Protein AF-A0A455LD37-F1 (afdb_monomer_lite)

Sequence (81 aa):
MKSGENFKLLYDLADKLNAAVGASRAAVDAGFVPNDLQVGQTGKIVAPELYIAVGISGAIQHLAGMKDSKTIVAINKDPEA

pLDDT: mean 94.2, std 6.42, range [67.25, 98.38]

InterPro domains:
  IPR001308 Electron transfer flavoprotein alpha subunit/FixB [PTHR43153] (1-81)
  IPR014731 Electron transfer flavoprotein, alpha subunit, C-terminal [PF00766] (1-67)
  IPR018206 Electron transfer flavoprotein subunit alpha, conserved site [PS00696] (50-76)
  IPR029035 DHS-like NAD/FAD-binding domain superfamily [SSF52467] (2-81)

Structure (mmCIF, N/CA/C/O backbone):
data_AF-A0A455LD37-F1
#
_entry.id   AF-A0A455LD37-F1
#
loop_
_atom_site.group_PDB
_atom_site.id
_atom_site.type_symbol
_atom_site.label_atom_id
_atom_site.label_alt_id
_atom_site.label_comp_id
_atom_site.label_asym_id
_atom_site.label_entity_id
_atom_site.label_seq_id
_atom_site.pdbx_PDB_ins_code
_atom_site.Cartn_x
_atom_site.Cartn_y
_atom_site.Cartn_z
_atom_site.occupancy
_atom_site.B_iso_or_equiv
_atom_site.auth_seq_id
_atom_site.auth_comp_id
_atom_site.auth_asym_id
_atom_site.auth_atom_id
_atom_site.pdbx_PDB_model_num
ATOM 1 N N . MET A 1 1 ? 6.746 -8.528 -3.249 1.00 67.25 1 MET A N 1
ATOM 2 C CA . MET A 1 1 ? 5.579 -9.166 -3.896 1.00 67.25 1 MET A CA 1
ATOM 3 C C . MET A 1 1 ? 5.988 -9.584 -5.300 1.00 67.25 1 MET A C 1
ATOM 5 O O . MET A 1 1 ? 6.403 -8.714 -6.048 1.00 67.25 1 MET A O 1
ATOM 9 N N . LYS A 1 2 ? 6.028 -10.884 -5.622 1.00 68.56 2 LYS A N 1
ATOM 10 C CA . LYS A 1 2 ? 6.528 -11.386 -6.925 1.00 68.56 2 LYS A CA 1
ATOM 11 C C . LYS A 1 2 ? 5.417 -11.955 -7.827 1.00 68.56 2 LYS A C 1
ATOM 13 O O . LYS A 1 2 ? 5.692 -12.293 -8.968 1.00 68.56 2 LYS A O 1
ATOM 18 N N . SER A 1 3 ? 4.192 -12.051 -7.313 1.00 73.56 3 SER A N 1
ATOM 19 C CA . SER A 1 3 ? 2.983 -12.485 -8.018 1.00 73.56 3 SER A CA 1
ATOM 20 C C . SER A 1 3 ? 1.745 -11.963 -7.275 1.00 73.56 3 SER A C 1
ATOM 22 O O . SER A 1 3 ? 1.832 -11.640 -6.083 1.00 73.56 3 SER A O 1
ATOM 24 N N . GLY A 1 4 ? 0.598 -11.910 -7.963 1.00 71.94 4 GLY A N 1
ATOM 25 C CA . GLY A 1 4 ? -0.700 -11.592 -7.355 1.00 71.94 4 GLY A CA 1
ATOM 26 C C . GLY A 1 4 ? -1.134 -12.609 -6.293 1.00 71.94 4 GLY A C 1
ATOM 27 O O . GLY A 1 4 ? -1.755 -12.239 -5.309 1.00 71.94 4 GLY A O 1
ATOM 28 N N . GLU A 1 5 ? -0.714 -13.871 -6.391 1.00 77.12 5 GLU A N 1
ATOM 29 C CA . GLU A 1 5 ? -0.998 -14.881 -5.357 1.00 77.12 5 GLU A CA 1
ATOM 30 C C . GLU A 1 5 ? -0.408 -14.502 -3.993 1.00 77.12 5 GLU A C 1
ATOM 32 O O . GLU A 1 5 ? -1.029 -14.724 -2.953 1.00 77.12 5 GLU A O 1
ATOM 37 N N . ASN A 1 6 ? 0.751 -13.838 -3.982 1.00 87.12 6 ASN A N 1
ATOM 38 C CA . ASN A 1 6 ? 1.372 -13.396 -2.736 1.00 87.12 6 ASN A CA 1
ATOM 39 C C . ASN A 1 6 ? 0.601 -12.246 -2.069 1.00 87.12 6 ASN A C 1
ATOM 41 O O . ASN A 1 6 ? 0.813 -12.016 -0.879 1.00 87.12 6 ASN A O 1
ATOM 45 N N . PHE A 1 7 ? -0.299 -11.545 -2.780 1.00 90.38 7 PHE A N 1
ATOM 46 C CA . PHE A 1 7 ? -1.184 -10.542 -2.166 1.00 90.38 7 PHE A CA 1
ATOM 47 C C . PHE A 1 7 ? -2.123 -11.152 -1.129 1.00 90.38 7 PHE A C 1
ATOM 49 O O . PHE A 1 7 ? -2.505 -10.446 -0.199 1.00 90.38 7 PHE A O 1
ATOM 56 N N . LYS A 1 8 ? -2.401 -12.461 -1.199 1.00 92.12 8 LYS A N 1
ATOM 57 C CA . LYS A 1 8 ? -3.148 -13.173 -0.156 1.00 92.12 8 LYS A CA 1
ATOM 58 C C . LYS A 1 8 ? -2.556 -12.966 1.239 1.00 92.12 8 LYS A C 1
ATOM 60 O O . LYS A 1 8 ? -3.303 -12.733 2.175 1.00 92.12 8 LYS A O 1
ATOM 65 N N . LEU A 1 9 ? -1.228 -12.939 1.365 1.00 93.69 9 LEU A N 1
ATOM 66 C CA . LEU A 1 9 ? -0.564 -12.688 2.650 1.00 93.69 9 LEU A CA 1
ATOM 67 C C . LEU A 1 9 ? -0.881 -11.293 3.210 1.00 93.69 9 LEU A C 1
ATOM 69 O O . LEU A 1 9 ? -0.959 -11.122 4.424 1.00 93.69 9 LEU A O 1
ATOM 73 N N . LEU A 1 10 ? -1.058 -10.295 2.335 1.00 95.12 10 LEU A N 1
ATOM 74 C CA . LEU A 1 10 ? -1.451 -8.947 2.747 1.00 95.12 10 LEU A CA 1
ATOM 75 C C . LEU A 1 10 ? -2.926 -8.893 3.145 1.00 95.12 10 LEU A C 1
ATOM 77 O O . LEU A 1 10 ? -3.246 -8.212 4.112 1.00 95.12 10 LEU A O 1
ATOM 81 N N . TYR A 1 11 ? -3.799 -9.618 2.439 1.00 95.50 11 TYR A N 1
ATOM 82 C CA . TYR A 1 11 ? -5.208 -9.744 2.819 1.00 95.50 11 TYR A CA 1
ATOM 83 C C . TYR A 1 11 ? -5.360 -10.446 4.176 1.00 95.50 11 TYR A C 1
ATOM 85 O O . TYR A 1 11 ? -5.996 -9.892 5.065 1.00 95.50 11 TYR A O 1
ATOM 93 N N . ASP A 1 12 ? -4.681 -11.577 4.390 1.00 96.06 12 ASP A N 1
ATOM 94 C CA . ASP A 1 12 ? -4.718 -12.312 5.663 1.00 96.06 12 ASP A CA 1
ATOM 95 C C . ASP A 1 12 ? -4.225 -11.441 6.839 1.00 96.06 12 ASP A C 1
ATOM 97 O O . ASP A 1 12 ? -4.787 -11.481 7.937 1.00 96.06 12 ASP A O 1
ATOM 101 N N . LEU A 1 13 ? -3.183 -10.627 6.623 1.00 95.38 13 LEU A N 1
ATOM 102 C CA . LEU A 1 13 ? -2.704 -9.662 7.618 1.00 95.38 13 LEU A CA 1
ATOM 103 C C . LEU A 1 13 ? -3.726 -8.545 7.865 1.00 95.38 13 LEU A C 1
ATOM 105 O O . LEU A 1 13 ? -3.982 -8.192 9.018 1.00 95.38 13 LEU A O 1
ATOM 109 N N . ALA A 1 14 ? -4.292 -7.982 6.798 1.00 97.12 14 ALA A N 1
ATOM 110 C CA . ALA A 1 14 ? -5.270 -6.908 6.891 1.00 97.12 14 ALA A CA 1
ATOM 111 C C . ALA A 1 14 ? -6.521 -7.354 7.658 1.00 97.12 14 ALA A C 1
ATOM 113 O O . ALA A 1 14 ? -6.966 -6.628 8.544 1.00 97.12 14 ALA A O 1
ATOM 114 N N . ASP A 1 15 ? -7.007 -8.575 7.424 1.00 97.06 15 ASP A N 1
ATOM 115 C CA . ASP A 1 15 ? -8.149 -9.151 8.140 1.00 97.06 15 ASP A CA 1
ATOM 116 C C . ASP A 1 15 ? -7.895 -9.242 9.652 1.00 97.06 15 ASP A C 1
ATOM 118 O O . ASP A 1 15 ? -8.765 -8.914 10.461 1.00 97.06 15 ASP A O 1
ATOM 122 N N . LYS A 1 16 ? -6.682 -9.633 10.067 1.00 97.56 16 LYS A N 1
ATOM 123 C CA . LYS A 1 16 ? -6.310 -9.698 11.493 1.00 97.56 16 LYS A CA 1
ATOM 124 C C . LYS A 1 16 ? -6.238 -8.331 12.164 1.00 97.56 16 LYS A C 1
ATOM 126 O O . LYS A 1 16 ? -6.416 -8.249 13.377 1.00 97.56 16 LYS A O 1
ATOM 131 N N . LEU A 1 17 ? -5.969 -7.286 11.390 1.00 95.94 17 LEU A N 1
ATOM 132 C CA . LEU A 1 17 ? -5.861 -5.909 11.867 1.00 95.94 17 LEU A CA 1
ATOM 133 C C . LEU A 1 17 ? -7.138 -5.094 11.621 1.00 95.94 17 LEU A C 1
ATOM 135 O O . LEU A 1 17 ? -7.172 -3.920 11.983 1.00 95.94 17 LEU A O 1
ATOM 139 N N . ASN A 1 18 ? -8.168 -5.694 11.010 1.00 96.69 18 ASN A N 1
ATOM 140 C CA . ASN A 1 18 ? -9.346 -4.991 10.499 1.00 96.69 18 ASN A CA 1
ATOM 141 C C . ASN A 1 18 ? -8.961 -3.768 9.636 1.00 96.69 18 ASN A C 1
ATOM 143 O O . ASN A 1 18 ? -9.501 -2.669 9.783 1.00 96.69 18 ASN A O 1
ATOM 147 N N . ALA A 1 19 ? -7.960 -3.955 8.778 1.00 97.56 19 ALA A N 1
ATOM 148 C CA . ALA A 1 19 ? -7.378 -2.927 7.929 1.00 97.56 19 ALA A CA 1
ATOM 149 C C . ALA A 1 19 ? -7.835 -3.076 6.471 1.00 97.56 19 ALA A C 1
ATOM 151 O O . ALA A 1 19 ? -8.327 -4.118 6.047 1.00 97.56 19 ALA A O 1
ATOM 152 N N . ALA A 1 20 ? -7.625 -2.026 5.680 1.00 97.50 20 ALA A N 1
ATOM 153 C CA . ALA A 1 20 ? -7.756 -2.096 4.231 1.00 97.50 20 ALA A CA 1
ATOM 154 C C . ALA A 1 20 ? -6.411 -2.459 3.584 1.00 97.50 20 ALA A C 1
ATOM 156 O O . ALA A 1 20 ? -5.348 -2.082 4.082 1.00 97.50 20 ALA A O 1
ATOM 157 N N . VAL A 1 21 ? -6.456 -3.134 2.434 1.00 97.38 21 VAL A N 1
ATOM 158 C CA . VAL A 1 21 ? -5.272 -3.359 1.594 1.00 97.38 21 VAL A CA 1
ATOM 159 C C . VAL A 1 21 ? -5.148 -2.228 0.577 1.00 97.38 21 VAL A C 1
ATOM 161 O O . VAL A 1 21 ? -6.131 -1.821 -0.034 1.00 97.38 21 VAL A O 1
ATOM 164 N N . GLY A 1 22 ? -3.929 -1.729 0.390 1.00 96.94 22 GLY A N 1
ATOM 165 C CA . GLY A 1 22 ? -3.569 -0.802 -0.680 1.00 96.94 22 GLY A CA 1
ATOM 166 C C . GLY A 1 22 ? -2.390 -1.338 -1.486 1.00 96.94 22 GLY A C 1
ATOM 167 O O . GLY A 1 22 ? -1.763 -2.332 -1.115 1.00 96.94 22 GLY A O 1
ATOM 168 N N . ALA A 1 23 ? -2.075 -0.676 -2.592 1.00 97.38 23 ALA A N 1
ATOM 169 C CA . ALA A 1 23 ? -1.009 -1.092 -3.491 1.00 97.38 23 ALA A CA 1
ATOM 170 C C . ALA A 1 23 ? -0.228 0.091 -4.062 1.00 97.38 23 ALA A C 1
ATOM 172 O O . ALA A 1 23 ? -0.727 1.211 -4.157 1.00 97.38 23 ALA A O 1
ATOM 173 N N . SER A 1 24 ? 1.017 -0.168 -4.457 1.00 96.62 24 SER A N 1
ATOM 174 C CA . SER A 1 24 ? 1.807 0.777 -5.242 1.00 96.62 24 SER A CA 1
ATOM 175 C C . SER A 1 24 ? 1.443 0.683 -6.721 1.00 96.62 24 SER A C 1
ATOM 177 O O . SER A 1 24 ? 0.912 -0.329 -7.186 1.00 96.62 24 SER A O 1
ATOM 179 N N . ARG A 1 25 ? 1.807 1.712 -7.491 1.00 95.50 25 ARG A N 1
ATOM 180 C CA . ARG A 1 25 ? 1.659 1.699 -8.952 1.00 95.50 25 ARG A CA 1
ATOM 181 C C . ARG A 1 25 ? 2.306 0.468 -9.596 1.00 95.50 25 ARG A C 1
ATOM 183 O O . ARG A 1 25 ? 1.703 -0.146 -10.460 1.00 95.50 25 ARG A O 1
ATOM 190 N N . ALA A 1 26 ? 3.488 0.060 -9.128 1.00 94.94 26 ALA A N 1
ATOM 191 C CA . ALA A 1 26 ? 4.187 -1.105 -9.668 1.00 94.94 26 ALA A CA 1
ATOM 192 C C . ALA A 1 26 ? 3.381 -2.410 -9.526 1.00 94.94 26 ALA A C 1
ATOM 194 O O . ALA A 1 26 ? 3.433 -3.257 -10.410 1.00 94.94 26 ALA A O 1
ATOM 195 N N . ALA A 1 27 ? 2.625 -2.579 -8.435 1.00 94.44 27 ALA A N 1
ATOM 196 C CA . ALA A 1 27 ? 1.780 -3.757 -8.242 1.00 94.44 27 ALA A CA 1
ATOM 197 C C . ALA A 1 27 ? 0.531 -3.738 -9.142 1.00 94.44 27 ALA A C 1
ATOM 199 O O . ALA A 1 27 ? 0.110 -4.790 -9.620 1.00 94.44 27 ALA A O 1
ATOM 200 N N . VAL A 1 28 ? -0.033 -2.553 -9.391 1.00 95.38 28 VAL A N 1
ATOM 201 C CA . VAL A 1 28 ? -1.159 -2.362 -10.319 1.00 95.38 28 VAL A CA 1
ATOM 202 C C . VAL A 1 28 ? -0.723 -2.598 -11.762 1.00 95.38 28 VAL A C 1
ATOM 204 O O . VAL A 1 28 ? -1.346 -3.388 -12.464 1.00 95.38 28 VAL A O 1
ATOM 207 N N . ASP A 1 29 ? 0.378 -1.974 -12.186 1.00 94.50 29 ASP A N 1
ATOM 208 C CA . ASP A 1 29 ? 0.914 -2.103 -13.546 1.00 94.50 29 ASP A CA 1
ATOM 209 C C . ASP A 1 29 ? 1.334 -3.560 -13.843 1.00 94.50 29 ASP A C 1
ATOM 211 O O . ASP A 1 29 ? 1.240 -4.018 -14.979 1.00 94.50 29 ASP A O 1
ATOM 215 N N . ALA A 1 30 ? 1.736 -4.320 -12.815 1.00 93.50 30 ALA A N 1
ATOM 216 C CA . ALA A 1 30 ? 2.021 -5.754 -12.907 1.00 93.50 30 ALA A CA 1
ATOM 217 C C . ALA A 1 30 ? 0.768 -6.657 -12.881 1.00 93.50 30 ALA A C 1
ATOM 219 O O . ALA A 1 30 ? 0.895 -7.881 -12.949 1.00 93.50 30 ALA A O 1
ATOM 220 N N . GLY A 1 31 ? -0.433 -6.085 -12.755 1.00 93.56 31 GLY A N 1
ATOM 221 C CA . GLY A 1 31 ? -1.701 -6.818 -12.751 1.00 93.56 31 GLY A CA 1
ATOM 222 C C . GLY A 1 31 ? -1.974 -7.617 -11.475 1.00 93.56 31 GLY A C 1
ATOM 223 O O . GLY A 1 31 ? -2.789 -8.536 -11.497 1.00 93.56 31 GLY A O 1
ATOM 224 N N . PHE A 1 32 ? -1.299 -7.314 -10.361 1.00 93.31 32 PHE A N 1
ATOM 225 C CA . PHE A 1 32 ? -1.498 -8.051 -9.104 1.00 93.31 32 PHE A CA 1
ATOM 226 C C . PHE A 1 32 ? -2.809 -7.680 -8.416 1.00 93.31 32 PHE A C 1
ATOM 228 O O . PHE A 1 32 ? -3.395 -8.506 -7.721 1.00 93.31 32 PHE A O 1
ATOM 235 N N . VAL A 1 33 ? -3.250 -6.438 -8.608 1.00 93.94 33 VAL A N 1
ATOM 236 C CA . VAL A 1 33 ? -4.472 -5.874 -8.040 1.00 93.94 33 VAL A CA 1
ATOM 237 C C . VAL A 1 33 ? -5.061 -4.813 -8.977 1.00 93.94 33 VAL A C 1
ATOM 239 O O . VAL A 1 33 ? -4.320 -4.242 -9.783 1.00 93.94 33 VAL A O 1
ATOM 242 N N . PRO A 1 34 ? -6.368 -4.507 -8.877 1.00 95.44 34 PRO A N 1
ATOM 243 C CA . PRO A 1 34 ? -6.987 -3.419 -9.630 1.00 95.44 34 PRO A CA 1
ATOM 244 C C . PRO A 1 34 ? -6.424 -2.038 -9.261 1.00 95.44 34 PRO A C 1
ATOM 246 O O . PRO A 1 34 ? -5.946 -1.808 -8.146 1.00 95.44 34 PRO A O 1
ATOM 249 N N . ASN A 1 35 ? -6.527 -1.092 -10.202 1.00 95.75 35 ASN A N 1
ATOM 250 C CA . ASN A 1 35 ? -6.044 0.286 -10.049 1.00 95.75 35 ASN A CA 1
ATOM 251 C C . ASN A 1 35 ? -6.707 1.030 -8.882 1.00 95.75 35 ASN A C 1
ATOM 253 O O . ASN A 1 35 ? -6.097 1.884 -8.243 1.00 95.75 35 ASN A O 1
ATOM 257 N N . ASP A 1 36 ? -7.924 0.645 -8.536 1.00 96.31 36 ASP A N 1
ATOM 258 C CA . ASP A 1 36 ? -8.692 1.178 -7.423 1.00 96.31 36 ASP A CA 1
ATOM 259 C C . ASP A 1 36 ? -7.997 0.949 -6.069 1.00 96.31 36 ASP A C 1
ATOM 261 O O . ASP A 1 36 ? -8.283 1.668 -5.115 1.00 96.31 36 ASP A O 1
ATOM 265 N N . LEU A 1 37 ? -7.050 0.019 -5.957 1.00 96.94 37 LEU A N 1
ATOM 266 C CA . LEU A 1 37 ? -6.264 -0.170 -4.732 1.00 96.94 37 LEU A CA 1
ATOM 267 C C . LEU A 1 37 ? -4.998 0.698 -4.686 1.00 96.94 37 LEU A C 1
ATOM 269 O O . LEU A 1 37 ? -4.285 0.685 -3.682 1.00 96.94 37 LEU A O 1
ATOM 273 N N . GLN A 1 38 ? -4.701 1.463 -5.739 1.00 98.19 38 GLN A N 1
ATOM 274 C CA . GLN A 1 38 ? -3.490 2.271 -5.807 1.00 98.19 38 GLN A CA 1
ATOM 275 C C . GLN A 1 38 ? -3.496 3.400 -4.771 1.00 98.19 38 GLN A C 1
ATOM 277 O O . GLN A 1 38 ? -4.429 4.201 -4.713 1.00 98.19 38 GLN A O 1
ATOM 282 N N . VAL A 1 39 ? -2.402 3.515 -4.020 1.00 98.38 39 VAL A N 1
ATOM 283 C CA . VAL A 1 39 ? -2.102 4.637 -3.123 1.00 98.38 39 VAL A CA 1
ATOM 284 C C . VAL A 1 39 ? -0.995 5.494 -3.736 1.00 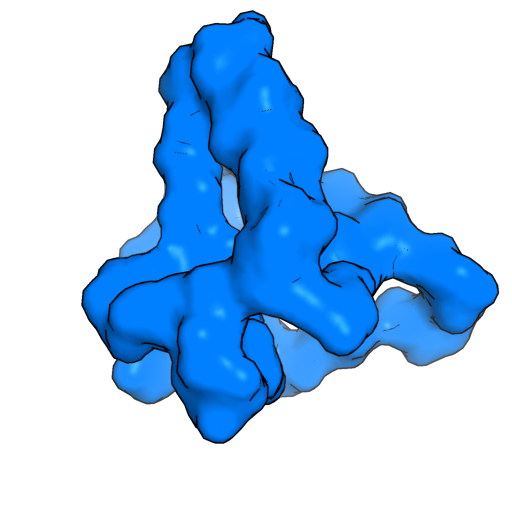98.38 39 VAL A C 1
ATOM 286 O O . VAL A 1 39 ? -0.030 4.966 -4.291 1.00 98.38 39 VAL A O 1
ATOM 289 N N . GLY A 1 40 ? -1.136 6.817 -3.657 1.00 97.56 40 GLY A N 1
ATOM 290 C CA . GLY A 1 40 ? -0.133 7.767 -4.145 1.00 97.56 40 GLY A CA 1
ATOM 291 C C . GLY A 1 40 ? -0.729 8.961 -4.888 1.00 97.56 40 GLY A C 1
ATOM 292 O O . GLY A 1 40 ? -1.941 9.118 -4.969 1.00 97.56 40 GLY A O 1
ATOM 293 N N . GLN A 1 41 ? 0.139 9.778 -5.481 1.00 97.12 41 GLN A N 1
ATOM 294 C CA . GLN A 1 41 ? -0.177 11.023 -6.189 1.00 97.12 41 GLN A CA 1
ATOM 295 C C . GLN A 1 41 ? -1.244 10.854 -7.280 1.00 97.12 41 GLN A C 1
ATOM 297 O O . GLN A 1 41 ? -2.034 11.761 -7.510 1.00 97.12 41 GLN A O 1
ATOM 302 N N . THR A 1 42 ? -1.250 9.710 -7.966 1.00 94.62 42 THR A N 1
ATOM 303 C CA . THR A 1 42 ? -2.210 9.386 -9.034 1.00 94.62 42 THR A CA 1
ATOM 304 C C . THR A 1 42 ? -3.258 8.357 -8.609 1.00 94.62 42 THR A C 1
ATOM 306 O O . THR A 1 42 ? -4.008 7.874 -9.451 1.00 94.62 42 THR A O 1
ATOM 309 N N . GLY A 1 43 ? -3.292 7.994 -7.324 1.00 96.00 43 GLY A N 1
ATOM 310 C CA . GLY A 1 43 ? -4.239 7.044 -6.748 1.00 96.00 43 GLY A CA 1
ATOM 311 C C . GLY A 1 43 ? -5.018 7.669 -5.594 1.00 96.00 43 GLY A C 1
ATOM 312 O O . GLY A 1 43 ? -5.316 8.862 -5.585 1.00 96.00 43 GLY A O 1
ATOM 313 N N . LYS A 1 44 ? -5.355 6.850 -4.600 1.00 97.88 44 LYS A N 1
ATOM 314 C CA . LYS A 1 44 ? -5.993 7.303 -3.365 1.00 97.88 44 LYS A CA 1
ATOM 315 C C . LYS A 1 44 ? -4.966 7.947 -2.432 1.00 97.88 44 LYS A C 1
ATOM 317 O O . LYS A 1 44 ? -3.854 7.441 -2.267 1.00 97.88 44 LYS A O 1
ATOM 322 N N . ILE A 1 45 ? -5.380 9.035 -1.790 1.00 98.00 45 ILE A N 1
ATOM 323 C CA . ILE A 1 45 ? -4.683 9.640 -0.653 1.00 98.00 45 ILE A CA 1
ATOM 324 C C . ILE A 1 45 ? -5.354 9.120 0.620 1.00 98.00 45 ILE A C 1
ATOM 326 O O . ILE A 1 45 ? -6.581 9.145 0.729 1.00 98.00 45 ILE A O 1
ATOM 330 N N . VAL A 1 46 ? -4.558 8.625 1.562 1.00 97.75 46 VAL A N 1
ATOM 331 C CA . VAL A 1 46 ? -5.006 8.025 2.820 1.00 97.75 46 VAL A CA 1
ATOM 332 C C . VAL A 1 46 ? -4.177 8.556 3.991 1.00 97.75 46 VAL A C 1
ATOM 334 O O . VAL A 1 46 ? -3.010 8.901 3.831 1.00 97.75 46 VAL A O 1
ATOM 337 N N . ALA A 1 47 ? -4.779 8.590 5.179 1.00 98.12 47 ALA A N 1
ATOM 338 C CA . ALA A 1 47 ? -4.113 8.982 6.423 1.00 98.12 47 ALA A CA 1
ATOM 339 C C . ALA A 1 47 ? -4.580 8.103 7.607 1.00 98.12 47 ALA A C 1
ATOM 341 O O . ALA A 1 47 ? -5.243 8.595 8.522 1.00 98.12 47 ALA A O 1
ATOM 342 N N . PRO A 1 48 ? -4.330 6.778 7.574 1.00 98.00 48 PRO A N 1
ATOM 343 C CA . PRO A 1 48 ? -4.690 5.875 8.665 1.00 98.00 48 PRO A CA 1
ATOM 344 C C . PRO A 1 48 ? -3.851 6.112 9.929 1.00 98.00 48 PRO A C 1
ATOM 346 O O . PRO A 1 48 ? -2.818 6.787 9.920 1.00 98.00 48 PRO A O 1
ATOM 349 N N . GLU A 1 49 ? -4.266 5.483 11.029 1.00 98.31 49 GLU A N 1
ATOM 350 C CA . GLU A 1 49 ? -3.457 5.451 12.251 1.00 98.31 49 GLU A CA 1
ATOM 351 C C . GLU A 1 49 ? -2.183 4.614 12.077 1.00 98.31 49 GLU A C 1
ATOM 353 O O . GLU A 1 49 ? -1.121 5.004 12.555 1.00 98.31 49 GLU A O 1
ATOM 358 N N . LEU A 1 50 ? -2.271 3.506 11.339 1.00 97.88 50 LEU A N 1
ATOM 359 C CA . LEU A 1 50 ? -1.148 2.632 11.021 1.00 97.88 50 LEU A CA 1
ATOM 360 C C . LEU A 1 50 ? -1.111 2.354 9.516 1.00 97.88 50 LEU A C 1
ATOM 362 O O . LEU A 1 50 ? -2.083 1.860 8.946 1.00 97.88 50 LEU A O 1
ATOM 366 N N . TYR A 1 51 ? 0.029 2.634 8.887 1.00 98.38 51 TYR A N 1
ATOM 367 C CA . TYR A 1 51 ? 0.318 2.282 7.501 1.00 98.38 51 TYR A CA 1
ATOM 368 C C . TYR A 1 51 ? 1.491 1.304 7.445 1.00 98.38 51 TYR A C 1
ATOM 370 O O . TYR A 1 51 ? 2.589 1.629 7.894 1.00 98.38 51 TYR A O 1
ATOM 378 N N . ILE A 1 52 ? 1.286 0.120 6.863 1.00 98.06 52 ILE A N 1
ATOM 379 C CA . ILE A 1 52 ? 2.331 -0.904 6.721 1.00 98.06 52 ILE A CA 1
ATOM 380 C C . ILE A 1 52 ? 2.724 -1.025 5.245 1.00 98.06 52 ILE A C 1
ATOM 382 O O . ILE A 1 52 ? 1.978 -1.555 4.423 1.00 98.06 52 ILE A O 1
ATOM 386 N N . ALA A 1 53 ? 3.914 -0.540 4.904 1.00 97.19 53 ALA A N 1
ATOM 387 C CA . ALA A 1 53 ? 4.487 -0.583 3.566 1.00 97.19 53 ALA A CA 1
ATOM 388 C C . ALA A 1 53 ? 5.359 -1.839 3.391 1.00 97.19 53 ALA A C 1
ATOM 390 O O . ALA A 1 53 ? 6.518 -1.872 3.806 1.00 97.19 53 ALA A O 1
ATOM 391 N N . VAL A 1 54 ? 4.813 -2.885 2.763 1.00 96.69 54 VAL A N 1
ATOM 392 C CA . VAL A 1 54 ? 5.525 -4.158 2.544 1.00 96.69 54 VAL A CA 1
ATOM 393 C C . VAL A 1 54 ? 6.094 -4.231 1.128 1.00 96.69 54 VAL A C 1
ATOM 395 O O . VAL A 1 54 ? 5.356 -4.345 0.150 1.00 96.69 54 VAL A O 1
ATOM 398 N N . GLY A 1 55 ? 7.421 -4.210 1.007 1.00 94.12 55 GLY A N 1
ATOM 399 C CA . GLY A 1 55 ? 8.122 -4.291 -0.276 1.00 94.12 55 GLY A CA 1
ATOM 400 C C . GLY A 1 55 ? 7.877 -3.087 -1.189 1.00 94.12 55 GLY A C 1
ATOM 401 O O . GLY A 1 55 ? 7.816 -3.254 -2.407 1.00 94.12 55 GLY A O 1
ATOM 402 N N . ILE A 1 56 ? 7.703 -1.900 -0.601 1.00 95.00 56 ILE A N 1
ATOM 403 C CA . ILE A 1 56 ? 7.556 -0.619 -1.302 1.00 95.00 56 ILE A CA 1
ATOM 404 C C . ILE A 1 56 ? 8.838 0.188 -1.074 1.00 95.00 56 ILE A C 1
ATOM 406 O O . ILE A 1 56 ? 9.331 0.247 0.046 1.00 95.00 56 ILE A O 1
ATOM 410 N N . SER A 1 57 ? 9.367 0.801 -2.132 1.00 91.75 57 SER A N 1
ATOM 411 C CA . SER A 1 57 ? 10.635 1.548 -2.129 1.00 91.75 57 SER A CA 1
ATOM 412 C C . SER A 1 57 ? 10.503 3.030 -1.749 1.00 91.75 57 SER A C 1
ATOM 414 O O . SER A 1 57 ? 11.332 3.833 -2.153 1.00 91.75 57 SER A O 1
ATOM 416 N N . GLY A 1 58 ? 9.370 3.446 -1.175 1.00 90.31 58 GLY A N 1
ATOM 417 C CA . GLY A 1 58 ? 9.175 4.839 -0.755 1.00 90.31 58 GLY A CA 1
ATOM 418 C C . GLY A 1 58 ? 9.242 5.910 -1.859 1.00 90.31 58 GLY A C 1
ATOM 419 O O . GLY A 1 58 ? 9.563 7.055 -1.562 1.00 90.31 58 GLY A O 1
ATOM 420 N N . ALA A 1 59 ? 8.938 5.599 -3.128 1.00 94.38 59 ALA A N 1
ATOM 421 C CA . ALA A 1 59 ? 8.968 6.610 -4.194 1.00 94.38 59 ALA A CA 1
ATOM 422 C C . ALA A 1 59 ? 8.084 7.830 -3.854 1.00 94.38 59 ALA A C 1
ATOM 424 O O . ALA A 1 59 ? 6.981 7.668 -3.323 1.00 94.38 59 ALA A O 1
ATOM 425 N N . ILE A 1 60 ? 8.531 9.045 -4.208 1.00 96.56 60 ILE A N 1
ATOM 426 C CA . ILE A 1 60 ? 7.867 10.323 -3.862 1.00 96.56 60 ILE A CA 1
ATOM 427 C C . ILE A 1 60 ? 6.372 10.310 -4.210 1.00 96.56 60 ILE A C 1
ATOM 429 O O . ILE A 1 60 ? 5.540 10.789 -3.440 1.00 96.56 60 ILE A O 1
ATOM 433 N N . GLN A 1 61 ? 6.013 9.718 -5.349 1.00 96.75 61 GLN A N 1
ATOM 434 C CA . GLN A 1 61 ? 4.629 9.620 -5.801 1.00 96.75 61 GLN A CA 1
ATOM 435 C C . GLN A 1 61 ? 3.795 8.717 -4.887 1.00 96.75 61 GLN A C 1
ATOM 437 O O . GLN A 1 61 ? 2.629 9.011 -4.664 1.00 96.75 61 GLN A O 1
ATOM 442 N N . HIS A 1 62 ? 4.362 7.644 -4.333 1.00 97.44 62 HIS A N 1
ATOM 443 C CA . HIS A 1 62 ? 3.664 6.790 -3.368 1.00 97.44 62 HIS A CA 1
ATOM 444 C C . HIS A 1 62 ? 3.511 7.506 -2.024 1.00 97.44 62 HIS A C 1
ATOM 446 O O . HIS A 1 62 ? 2.408 7.573 -1.485 1.00 97.44 62 HIS A O 1
ATOM 452 N N . LEU A 1 63 ? 4.594 8.119 -1.530 1.00 97.00 63 LEU A N 1
ATOM 453 C CA . LEU A 1 63 ? 4.598 8.870 -0.269 1.00 97.0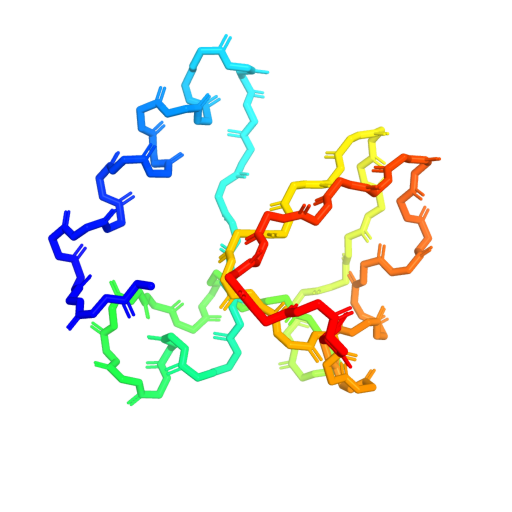0 63 LEU A CA 1
ATOM 454 C C . LEU A 1 63 ? 3.566 10.001 -0.265 1.00 97.00 63 LEU A C 1
ATOM 456 O O . LEU A 1 63 ? 2.897 10.217 0.744 1.00 97.00 63 LEU A O 1
ATOM 460 N N . ALA A 1 64 ? 3.365 10.675 -1.400 1.00 97.44 64 ALA A N 1
ATOM 461 C CA . ALA A 1 64 ? 2.358 11.725 -1.538 1.00 97.44 64 ALA A CA 1
ATOM 462 C C . ALA A 1 64 ? 0.935 11.280 -1.143 1.00 97.44 64 ALA A C 1
ATOM 464 O O . ALA A 1 64 ? 0.133 12.125 -0.760 1.00 97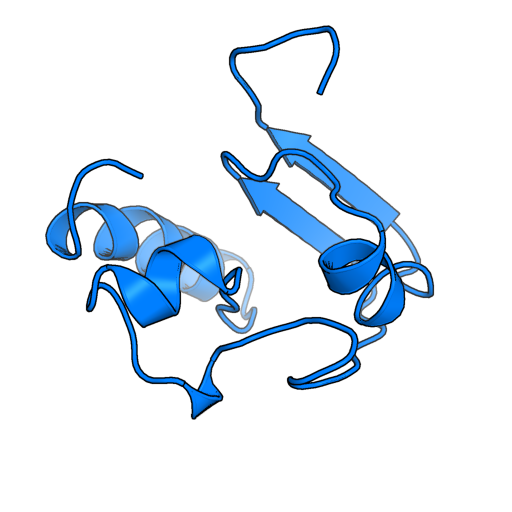.44 64 ALA A O 1
ATOM 465 N N . GLY A 1 65 ? 0.626 9.979 -1.219 1.00 97.38 65 GLY A N 1
ATOM 466 C CA . GLY A 1 65 ? -0.682 9.432 -0.860 1.00 97.38 65 GLY A CA 1
ATOM 467 C C . GLY A 1 65 ? -0.785 8.834 0.541 1.00 97.38 65 GLY A C 1
ATOM 468 O O . GLY A 1 65 ? -1.862 8.360 0.877 1.00 97.38 65 GLY A O 1
ATOM 469 N N . MET A 1 66 ? 0.287 8.792 1.338 1.00 97.81 66 MET A N 1
ATOM 470 C CA . MET A 1 66 ? 0.261 8.128 2.656 1.00 97.81 66 MET A CA 1
ATOM 471 C C . MET A 1 66 ? 1.145 8.763 3.737 1.00 97.81 66 MET A C 1
ATOM 473 O O . MET A 1 66 ? 1.111 8.309 4.882 1.00 97.81 66 MET A O 1
ATOM 477 N N . LYS A 1 67 ? 1.912 9.814 3.411 1.00 96.81 67 LYS A N 1
ATOM 478 C CA . LYS A 1 67 ? 2.844 10.484 4.338 1.00 96.81 67 LYS A CA 1
ATOM 479 C C . LYS A 1 67 ? 2.178 11.056 5.593 1.00 96.81 67 LYS A C 1
ATOM 481 O O . LYS A 1 67 ? 2.851 11.217 6.600 1.00 96.81 67 LYS A O 1
ATOM 486 N N . ASP A 1 68 ? 0.879 11.343 5.529 1.00 97.75 68 ASP A N 1
ATOM 487 C CA . ASP A 1 68 ? 0.114 11.926 6.635 1.00 97.75 68 ASP A CA 1
ATOM 488 C C . ASP A 1 68 ? -0.466 10.848 7.582 1.00 97.75 68 ASP A C 1
ATOM 490 O O . ASP A 1 68 ? -1.252 11.153 8.477 1.00 97.75 68 ASP A O 1
ATOM 494 N N . SER A 1 69 ? -0.088 9.575 7.402 1.00 98.19 69 SER A N 1
ATOM 495 C CA . SER A 1 69 ? -0.421 8.492 8.339 1.00 98.19 69 SER A CA 1
ATOM 496 C C . SER A 1 69 ? 0.256 8.720 9.692 1.00 98.19 69 SER A C 1
ATOM 498 O O . SER A 1 69 ? 1.426 9.098 9.739 1.00 98.19 69 SER A O 1
ATOM 500 N N . LYS A 1 70 ? -0.433 8.427 10.805 1.00 98.12 70 LYS A N 1
ATOM 501 C CA . LYS A 1 70 ? 0.131 8.677 12.151 1.00 98.12 70 LYS A CA 1
ATOM 502 C C . LYS A 1 70 ? 1.380 7.838 12.430 1.00 98.12 70 LYS A C 1
ATOM 504 O O . LYS A 1 70 ? 2.300 8.295 13.100 1.00 98.12 70 LYS A O 1
ATOM 509 N N . THR A 1 71 ? 1.399 6.588 11.977 1.00 98.25 71 THR A N 1
ATOM 510 C CA . THR A 1 71 ? 2.531 5.671 12.136 1.00 98.25 71 THR A CA 1
ATOM 511 C C . THR A 1 71 ? 2.753 4.906 10.842 1.00 98.25 71 THR A C 1
ATOM 513 O O . THR A 1 71 ? 1.816 4.344 10.278 1.00 98.25 71 THR A O 1
ATOM 516 N N . ILE A 1 72 ? 4.003 4.873 10.379 1.00 97.94 72 ILE A N 1
ATOM 517 C CA . ILE A 1 72 ? 4.409 4.195 9.147 1.00 97.94 72 ILE A CA 1
ATOM 518 C C . ILE A 1 72 ? 5.420 3.106 9.508 1.00 97.94 72 ILE A C 1
ATOM 520 O O . ILE A 1 72 ? 6.456 3.389 10.105 1.00 97.94 72 ILE A O 1
ATOM 524 N N . VAL A 1 73 ? 5.121 1.865 9.133 1.00 97.62 73 VAL A N 1
ATOM 525 C CA . VAL A 1 73 ? 6.013 0.708 9.270 1.00 97.62 73 VAL A CA 1
ATOM 526 C C . VAL A 1 73 ? 6.450 0.275 7.880 1.00 97.62 73 VAL A C 1
ATOM 528 O O . VAL A 1 73 ? 5.607 0.011 7.026 1.00 97.62 73 VAL A O 1
ATOM 531 N N . ALA A 1 74 ? 7.756 0.170 7.650 1.00 96.62 74 ALA A N 1
ATOM 532 C CA . ALA A 1 74 ? 8.312 -0.339 6.403 1.00 96.62 74 ALA A CA 1
ATOM 533 C C . ALA A 1 74 ? 8.875 -1.749 6.607 1.00 96.62 74 ALA A C 1
ATOM 535 O O . ALA A 1 74 ? 9.627 -2.001 7.546 1.00 96.62 74 ALA A O 1
ATOM 536 N N . ILE A 1 75 ? 8.512 -2.670 5.715 1.00 95.69 75 ILE A N 1
ATOM 537 C CA . ILE A 1 75 ? 9.080 -4.018 5.654 1.00 95.69 75 ILE A CA 1
ATOM 538 C C . ILE A 1 75 ? 9.699 -4.175 4.273 1.00 95.69 75 ILE A C 1
ATOM 540 O O . ILE A 1 75 ? 9.009 -4.486 3.298 1.00 95.69 75 ILE A O 1
ATOM 544 N N . ASN A 1 76 ? 11.003 -3.945 4.183 1.00 93.88 76 ASN A N 1
ATOM 545 C CA . ASN A 1 76 ? 11.757 -4.084 2.948 1.00 93.88 76 ASN A CA 1
ATOM 546 C C . ASN A 1 76 ? 13.036 -4.890 3.197 1.00 93.88 76 ASN A C 1
ATOM 548 O O . ASN A 1 76 ? 13.591 -4.885 4.290 1.00 93.88 76 ASN A O 1
ATOM 552 N N . LYS A 1 77 ? 13.467 -5.631 2.175 1.00 93.94 77 LYS A N 1
ATOM 553 C CA . LYS A 1 77 ? 14.744 -6.356 2.191 1.00 93.94 77 LYS A CA 1
ATOM 554 C C . LYS A 1 77 ? 15.930 -5.439 1.882 1.00 93.94 77 LYS A C 1
ATOM 556 O O . LYS A 1 77 ? 17.064 -5.826 2.130 1.00 93.94 77 LYS A O 1
ATOM 561 N N . ASP A 1 78 ? 15.654 -4.304 1.250 1.00 93.19 78 ASP A N 1
ATOM 562 C CA . ASP A 1 78 ? 16.635 -3.286 0.914 1.00 93.19 78 ASP A CA 1
ATOM 563 C C . ASP A 1 78 ? 16.701 -2.276 2.070 1.00 93.19 78 ASP A C 1
ATOM 565 O O . ASP A 1 78 ? 15.670 -1.667 2.368 1.00 93.19 78 ASP A O 1
ATOM 569 N N . PR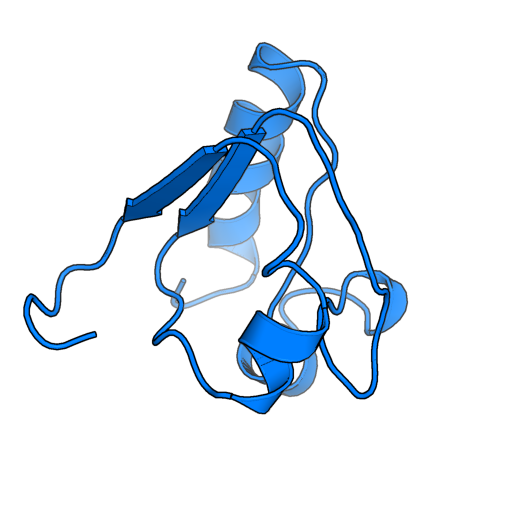O A 1 79 ? 17.846 -2.147 2.766 1.00 91.00 79 PRO A N 1
ATOM 570 C CA . PRO A 1 79 ? 17.991 -1.212 3.879 1.00 91.00 79 PRO A CA 1
ATOM 571 C C . PRO A 1 79 ? 18.047 0.258 3.440 1.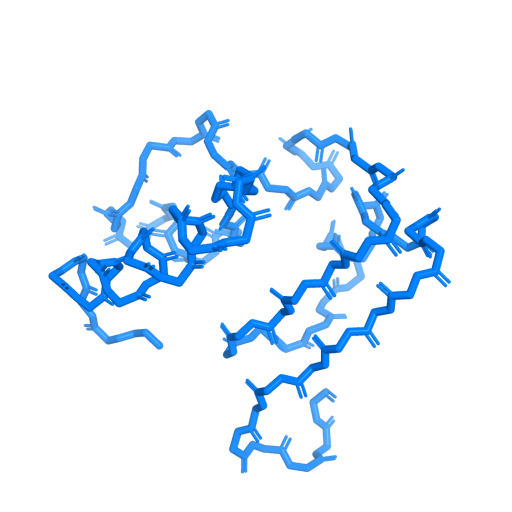00 91.00 79 PRO A C 1
ATOM 573 O O . PRO A 1 79 ? 17.870 1.128 4.286 1.00 91.00 79 PRO A O 1
ATOM 576 N N . GLU A 1 80 ? 18.268 0.534 2.150 1.00 88.75 80 GLU A N 1
ATOM 577 C CA . GLU A 1 80 ? 18.361 1.894 1.595 1.00 88.75 80 GLU A CA 1
ATOM 578 C C . GLU A 1 80 ? 17.033 2.385 0.981 1.00 88.75 80 GLU A C 1
ATOM 580 O O . GLU A 1 80 ? 16.993 3.427 0.323 1.00 88.75 80 GLU A O 1
ATOM 585 N N . ALA A 1 81 ? 15.959 1.606 1.142 1.00 83.19 81 ALA A N 1
ATOM 586 C CA . ALA A 1 81 ? 14.643 1.855 0.553 1.00 83.19 81 ALA A CA 1
ATOM 587 C C . ALA A 1 81 ? 13.714 2.730 1.405 1.00 83.19 81 ALA A C 1
ATOM 589 O O . ALA A 1 81 ? 13.860 2.765 2.646 1.00 83.19 81 ALA A O 1
#

Ra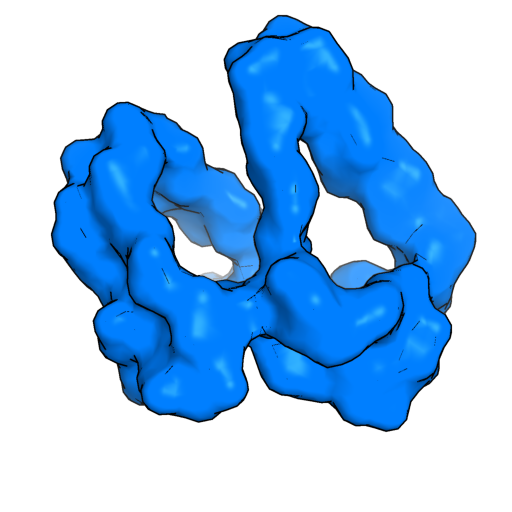dius of gyration: 11.81 Å; chains: 1; bounding box: 28×27×26 Å

Foldseek 3Di:
DPALVCCVVVVVVCVVVVHDAADDPVCCVVVSDPQQRHFFQPHAADAAQEAEAEQDPPPNRRCRRYVNHNYYHYHHPDPND

Organism: NCBI:txid141911

Secondary structure (DSSP, 8-state):
--SGGGHHHHHHHHHHHT----B-HHHHHTTSS-GGGBBSTTSB----SEEEEES----HHHHTTTTT-SEEEEE-S-TT-